Protein AF-A0A877P947-F1 (afdb_monomer_lite)

Secondary structure (DSSP, 8-state):
--TTTT--SS--GGGGGS-HHHH--EEEEEEEPTT-SS-EEEEEE--GGGS-TT-HHHHHHHHHSSGGG--

Foldseek 3Di:
DQQLWPHDPDDDPCCVVDPCVQTPKDFDDKDADPPDDPDIDTDIDGHPVQDDPPDPPSNCCRHPVCVVVDD

Radius of gyration: 14.13 Å; chains: 1; bounding box: 29×30×38 Å

InterPro domains:
  IPR017443 Ribulose bisphosphate carboxylase, large subunit, ferrodoxin-like N-terminal [PF02788] (1-71)
  IPR033966 RuBisCO [PTHR42704] (1-71)
  IPR036422 RuBisCO large subunit, N-terminal domain superfamily [G3DSA:3.30.70.150] (1-71)
  IPR036422 RuBisCO large subunit, N-terminal domain superfamily [SSF54966] (1-71)

Sequence (71 aa):
AAESSTGTWTTVWTDGLTSLDRYKGRCYHIEPVAGEENQYICYVAYPLDLFEEGSVTNMFTSIVGNVFGFK

pLDDT: mean 95.57, std 2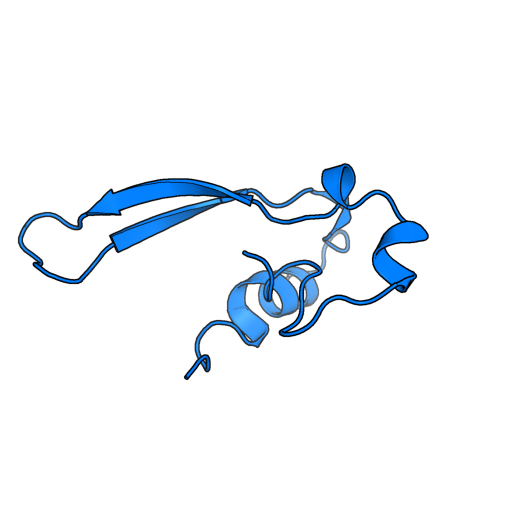.05, range [86.06, 97.69]

Structure (mmCIF, N/CA/C/O backbone):
data_AF-A0A877P947-F1
#
_entry.id   AF-A0A877P947-F1
#
loop_
_atom_site.group_PDB
_atom_site.id
_atom_site.type_symbol
_atom_site.label_atom_id
_atom_site.label_alt_id
_atom_site.label_comp_id
_atom_site.label_asym_id
_atom_site.label_entity_id
_atom_site.label_seq_id
_atom_site.pdbx_PDB_ins_code
_atom_site.Cartn_x
_atom_site.Cartn_y
_atom_site.Cartn_z
_atom_site.occupancy
_atom_site.B_iso_or_equiv
_atom_site.auth_seq_id
_atom_site.auth_comp_id
_atom_site.auth_asym_id
_atom_site.auth_atom_id
_atom_site.pdbx_PDB_model_num
ATOM 1 N N . ALA A 1 1 ? -1.006 1.953 2.438 1.00 91.38 1 ALA A N 1
ATOM 2 C CA . ALA A 1 1 ? -1.214 1.634 1.008 1.00 91.38 1 ALA A CA 1
ATOM 3 C C . ALA A 1 1 ? -0.388 2.558 0.120 1.00 91.38 1 ALA A C 1
ATOM 5 O O . ALA A 1 1 ? 0.478 2.058 -0.581 1.00 91.38 1 ALA A O 1
ATOM 6 N N . ALA A 1 2 ? -0.596 3.880 0.172 1.00 95.38 2 ALA A N 1
ATOM 7 C CA . ALA A 1 2 ? 0.181 4.841 -0.622 1.00 95.38 2 ALA A CA 1
ATOM 8 C C . ALA A 1 2 ? 1.693 4.781 -0.319 1.00 95.38 2 ALA A C 1
ATOM 10 O O . ALA A 1 2 ? 2.469 4.407 -1.190 1.00 95.38 2 ALA A O 1
ATOM 11 N N . GLU A 1 3 ? 2.087 5.032 0.933 1.00 95.88 3 GLU A N 1
ATOM 12 C CA . GLU A 1 3 ? 3.496 5.068 1.383 1.00 95.88 3 GLU A CA 1
ATOM 13 C C . GLU A 1 3 ? 4.186 3.695 1.477 1.00 95.88 3 GLU A C 1
ATOM 15 O O . GLU A 1 3 ? 5.370 3.604 1.782 1.00 95.88 3 GLU A O 1
ATOM 20 N N . SER A 1 4 ? 3.445 2.618 1.208 1.00 95.81 4 SER A N 1
ATOM 21 C CA . SER A 1 4 ? 3.974 1.258 1.049 1.00 95.81 4 SER A CA 1
ATOM 22 C C . SER A 1 4 ? 3.987 0.795 -0.414 1.00 95.81 4 SER A C 1
ATOM 24 O O . SER A 1 4 ? 4.165 -0.387 -0.691 1.00 95.81 4 SER A O 1
ATOM 26 N N . SER A 1 5 ? 3.726 1.702 -1.364 1.00 95.94 5 SER A N 1
ATOM 27 C CA . SER A 1 5 ? 3.787 1.431 -2.804 1.00 95.94 5 SER A CA 1
ATOM 28 C C . SER A 1 5 ? 4.432 2.595 -3.558 1.00 95.94 5 SER A C 1
ATOM 30 O O . SER A 1 5 ? 5.641 2.587 -3.750 1.00 95.94 5 SER A O 1
ATOM 32 N N . THR A 1 6 ? 3.658 3.601 -3.973 1.00 95.81 6 THR A N 1
ATOM 33 C CA . THR A 1 6 ? 4.133 4.657 -4.889 1.00 95.81 6 THR A CA 1
ATOM 34 C C . THR A 1 6 ? 3.801 6.083 -4.449 1.00 95.81 6 THR A C 1
ATOM 36 O O . THR A 1 6 ? 4.184 7.026 -5.131 1.00 95.81 6 THR A O 1
ATOM 39 N N . GLY A 1 7 ? 3.046 6.268 -3.364 1.00 94.56 7 GLY A N 1
ATOM 40 C CA . GLY A 1 7 ? 2.544 7.583 -2.959 1.00 94.56 7 GLY A CA 1
ATOM 41 C C . GLY A 1 7 ? 3.450 8.318 -1.973 1.00 94.56 7 GLY A C 1
ATOM 42 O O . GLY A 1 7 ? 4.177 7.701 -1.199 1.00 94.56 7 GLY A O 1
ATOM 43 N N . THR A 1 8 ? 3.338 9.647 -1.970 1.00 95.75 8 THR A N 1
ATOM 44 C CA . THR A 1 8 ? 3.945 10.556 -0.986 1.00 95.75 8 THR A CA 1
ATOM 45 C C . THR A 1 8 ? 2.911 11.593 -0.517 1.00 95.75 8 THR A C 1
ATOM 47 O O . THR A 1 8 ? 1.763 11.578 -0.961 1.00 95.75 8 THR A O 1
ATOM 50 N N . TRP A 1 9 ? 3.292 12.491 0.391 1.00 96.12 9 TRP A N 1
ATOM 51 C CA . TRP A 1 9 ? 2.397 13.430 1.084 1.00 96.12 9 TRP A CA 1
ATOM 52 C C . TRP A 1 9 ? 1.846 14.577 0.218 1.00 96.12 9 TRP A C 1
ATOM 54 O O . TRP A 1 9 ? 0.946 15.297 0.649 1.00 96.12 9 TRP A O 1
ATOM 64 N N . THR A 1 10 ? 2.374 14.773 -0.989 1.00 96.50 10 THR A N 1
ATOM 65 C CA . THR A 1 10 ? 1.909 15.788 -1.942 1.00 96.50 10 THR A CA 1
ATOM 66 C C . THR A 1 10 ? 1.859 15.214 -3.352 1.00 96.50 10 THR A C 1
ATOM 68 O O . THR A 1 10 ? 2.582 14.270 -3.670 1.00 96.50 10 THR A O 1
ATOM 71 N N . THR A 1 11 ? 1.014 15.780 -4.210 1.00 95.88 11 THR A N 1
ATOM 72 C CA . THR A 1 11 ? 0.908 15.358 -5.608 1.00 95.88 11 THR A CA 1
ATOM 73 C C . THR A 1 11 ? 2.202 15.657 -6.355 1.00 95.88 11 THR A C 1
ATOM 75 O O . THR A 1 11 ? 2.742 16.762 -6.269 1.00 95.88 11 THR A O 1
ATOM 78 N N . VAL A 1 12 ? 2.661 14.695 -7.152 1.00 96.50 12 VAL A N 1
A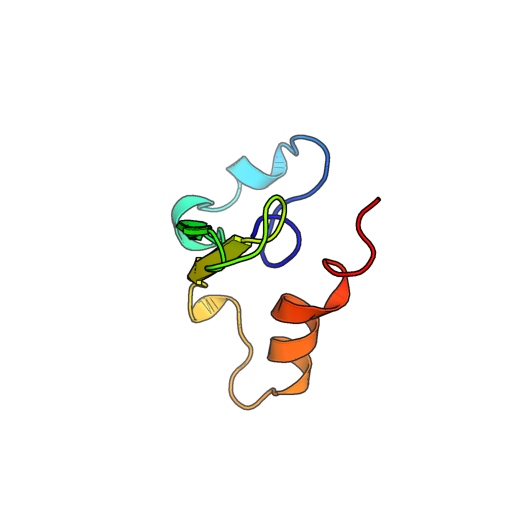TOM 79 C CA . VAL A 1 12 ? 3.848 14.845 -7.993 1.00 96.50 12 VAL A CA 1
ATOM 80 C C . VAL A 1 12 ? 3.474 14.657 -9.459 1.00 96.50 12 VAL A C 1
ATOM 82 O O . VAL A 1 12 ? 2.778 13.722 -9.836 1.00 96.50 12 VAL A O 1
ATOM 85 N N . TRP A 1 13 ? 3.928 15.563 -10.324 1.00 96.75 13 TRP A N 1
ATOM 86 C CA . TRP A 1 13 ? 3.590 15.526 -11.754 1.00 96.75 13 TRP A CA 1
ATOM 87 C C . TRP A 1 13 ? 4.138 14.276 -12.463 1.00 96.75 13 TRP A C 1
ATOM 89 O O . TRP A 1 13 ? 3.595 13.851 -13.482 1.00 96.75 13 TRP A O 1
ATOM 99 N N . THR A 1 14 ? 5.199 13.677 -11.916 1.00 96.62 14 THR A N 1
ATOM 100 C CA . THR A 1 14 ? 5.838 12.461 -12.433 1.00 96.62 14 THR A CA 1
ATOM 101 C C . THR A 1 14 ? 4.920 11.247 -12.401 1.00 96.62 14 THR A C 1
ATOM 103 O O . THR A 1 14 ? 5.148 10.308 -13.159 1.00 96.62 14 THR A O 1
ATOM 106 N N . ASP A 1 15 ? 3.849 11.282 -11.607 1.00 94.00 15 ASP A N 1
ATOM 107 C CA . ASP A 1 15 ? 2.794 10.271 -11.648 1.00 94.00 15 ASP A CA 1
ATOM 108 C C . ASP A 1 15 ? 2.220 10.114 -13.064 1.00 94.00 15 ASP A C 1
ATOM 110 O O . ASP A 1 15 ? 1.928 9.001 -13.490 1.00 94.00 15 ASP A O 1
ATOM 114 N N . GLY A 1 16 ? 2.145 11.207 -13.836 1.00 95.12 16 GLY A N 1
ATOM 115 C CA . GLY A 1 16 ? 1.672 11.201 -15.224 1.00 95.12 16 GLY A CA 1
ATOM 116 C C . GLY A 1 16 ? 2.614 10.524 -16.226 1.00 95.12 16 GLY A C 1
ATOM 117 O O . GLY A 1 16 ? 2.229 10.327 -17.376 1.00 95.12 16 GLY A O 1
ATOM 118 N N . LEU A 1 17 ? 3.834 10.158 -15.818 1.00 97.00 17 LEU A N 1
ATOM 119 C CA . LEU A 1 17 ? 4.786 9.419 -16.657 1.00 97.00 17 LEU A CA 1
ATOM 120 C C . LEU A 1 17 ? 4.589 7.900 -16.580 1.00 97.00 17 LEU A C 1
ATOM 122 O O . LEU A 1 17 ? 5.187 7.164 -17.363 1.00 97.00 17 LEU A O 1
ATOM 126 N N . THR A 1 18 ? 3.775 7.417 -15.641 1.00 95.19 18 THR A N 1
ATOM 127 C CA . THR A 1 18 ? 3.537 5.988 -15.423 1.00 95.19 18 THR A CA 1
ATOM 128 C C . THR A 1 18 ? 2.046 5.704 -15.254 1.00 95.19 18 THR A C 1
ATOM 130 O O . THR A 1 18 ? 1.222 6.607 -15.133 1.00 95.19 18 THR A O 1
ATOM 133 N N . SER A 1 19 ? 1.662 4.427 -15.267 1.00 94.25 19 SER A N 1
ATOM 134 C CA . SER A 1 19 ? 0.280 4.041 -14.978 1.00 94.25 19 SER A CA 1
ATOM 135 C C . SER A 1 19 ? 0.108 3.797 -13.481 1.00 94.25 19 SER A C 1
ATOM 137 O O . SER A 1 19 ? 0.353 2.691 -12.995 1.00 94.25 19 SER A O 1
ATOM 139 N N . LEU A 1 20 ? -0.364 4.808 -12.745 1.00 93.12 20 LEU A N 1
ATOM 140 C CA . LEU A 1 20 ? -0.694 4.648 -11.323 1.00 93.12 20 LEU A CA 1
ATOM 141 C C . LEU A 1 20 ? -1.705 3.525 -11.085 1.00 93.12 20 LEU A C 1
ATOM 143 O O . LEU A 1 20 ? -1.627 2.828 -10.079 1.00 93.12 20 LEU A O 1
ATOM 147 N N . ASP A 1 21 ? -2.643 3.308 -12.006 1.00 90.44 21 ASP A N 1
ATOM 148 C CA . ASP A 1 21 ? -3.607 2.219 -11.867 1.00 90.44 21 ASP A CA 1
ATOM 149 C C . ASP A 1 21 ? -2.940 0.846 -11.850 1.00 90.44 21 ASP A C 1
ATOM 151 O O . ASP A 1 21 ? -3.416 -0.040 -11.138 1.00 90.44 21 ASP A O 1
ATOM 155 N N . ARG A 1 22 ? -1.825 0.677 -12.561 1.00 92.00 22 ARG A N 1
ATOM 156 C CA . ARG A 1 22 ? -1.055 -0.563 -12.524 1.00 92.00 22 ARG A CA 1
ATOM 157 C C . ARG A 1 22 ? -0.249 -0.713 -11.238 1.00 92.00 22 ARG A C 1
ATOM 159 O O . ARG A 1 22 ? -0.210 -1.816 -10.713 1.00 92.00 22 ARG A O 1
ATOM 166 N N . TYR A 1 23 ? 0.387 0.354 -10.753 1.00 94.25 23 TYR A N 1
ATOM 167 C CA . TYR A 1 23 ? 1.417 0.252 -9.709 1.00 94.25 23 TYR A CA 1
ATOM 168 C C . TYR A 1 23 ? 0.959 0.638 -8.297 1.00 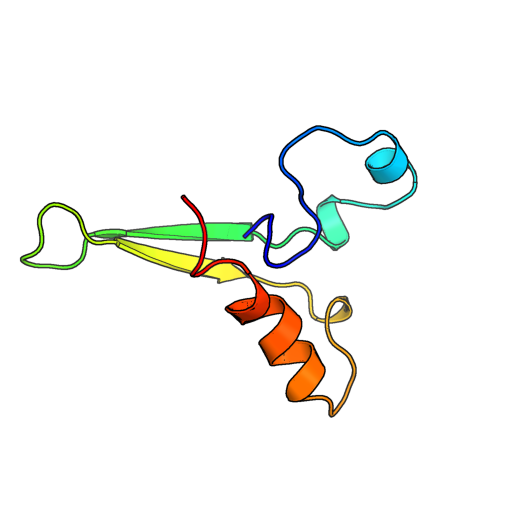94.25 23 TYR A C 1
ATOM 170 O O . TYR A 1 23 ? 1.627 0.289 -7.327 1.00 94.25 23 TYR A O 1
ATOM 178 N N . LYS A 1 24 ? -0.186 1.311 -8.132 1.00 93.75 24 LYS A N 1
ATOM 179 C CA . LYS A 1 24 ? -0.654 1.721 -6.800 1.00 93.75 24 LYS A CA 1
ATOM 180 C C . LYS A 1 24 ? -1.084 0.519 -5.955 1.00 93.75 24 LYS A C 1
ATOM 182 O O . LYS A 1 24 ? -1.920 -0.282 -6.382 1.00 93.75 24 LYS A O 1
ATOM 187 N N . GLY A 1 25 ? -0.587 0.447 -4.721 1.00 95.44 25 GLY A N 1
ATOM 188 C CA . GLY A 1 25 ? -1.147 -0.421 -3.687 1.00 95.44 25 GLY A CA 1
ATOM 189 C C . GLY A 1 25 ? -2.541 0.066 -3.284 1.00 95.44 25 GLY A C 1
ATOM 190 O O . GLY A 1 25 ? -2.783 1.272 -3.186 1.00 95.44 25 GLY A O 1
ATOM 191 N N . ARG A 1 26 ? -3.485 -0.852 -3.058 1.00 97.12 26 ARG A N 1
ATOM 192 C CA . ARG A 1 26 ? -4.901 -0.512 -2.827 1.00 97.12 26 ARG A CA 1
ATOM 193 C C . ARG A 1 26 ? -5.413 -1.144 -1.544 1.00 97.12 26 ARG A C 1
ATOM 195 O O . ARG A 1 26 ? -5.407 -2.364 -1.425 1.00 97.12 26 ARG A O 1
ATOM 202 N N . CYS A 1 27 ? -5.895 -0.323 -0.612 1.00 97.44 27 CYS A N 1
ATOM 203 C CA . CYS A 1 27 ? -6.735 -0.823 0.474 1.00 97.44 27 CYS A CA 1
ATOM 204 C C . CYS A 1 27 ? -8.125 -1.112 -0.103 1.00 97.44 27 CYS A C 1
ATOM 206 O O . CYS A 1 27 ? -8.747 -0.200 -0.646 1.00 97.44 27 CYS A O 1
ATOM 208 N N . TYR A 1 28 ? -8.572 -2.365 -0.056 1.00 96.75 28 TYR A N 1
ATOM 209 C CA . TYR A 1 28 ? -9.841 -2.781 -0.669 1.00 96.75 28 TYR A CA 1
ATOM 210 C C . TYR A 1 28 ? -10.902 -3.183 0.357 1.00 96.75 28 TYR A C 1
ATOM 212 O O . TYR A 1 28 ? -12.083 -3.237 0.019 1.00 96.75 28 TYR A O 1
ATOM 220 N N . HIS A 1 29 ? -10.498 -3.457 1.598 1.00 97.25 29 HIS A N 1
ATOM 221 C CA . HIS A 1 29 ? -11.409 -3.810 2.675 1.00 97.25 29 HIS A CA 1
ATOM 222 C C . HIS A 1 29 ? -10.877 -3.305 4.016 1.00 97.25 29 HIS A C 1
ATOM 224 O O . HIS A 1 29 ? -9.669 -3.330 4.256 1.00 97.25 29 HIS A O 1
ATOM 230 N N . ILE A 1 30 ? -11.784 -2.833 4.869 1.00 97.62 30 ILE A N 1
ATOM 231 C CA . ILE A 1 30 ? -11.502 -2.385 6.231 1.00 97.62 30 ILE A CA 1
ATOM 232 C C . ILE A 1 30 ? -12.599 -2.967 7.115 1.00 97.62 30 ILE A C 1
ATOM 234 O O . ILE A 1 30 ? -13.780 -2.752 6.836 1.00 97.62 30 ILE A O 1
ATOM 238 N N . GLU A 1 31 ? -12.210 -3.672 8.169 1.00 97.38 31 GLU A N 1
ATOM 239 C CA . GLU A 1 31 ? -13.129 -4.212 9.168 1.00 97.38 31 GLU A CA 1
ATOM 240 C C . GLU A 1 31 ? -12.726 -3.758 10.580 1.00 97.38 31 GLU A C 1
ATOM 242 O O . GLU A 1 31 ? -11.532 -3.619 10.864 1.00 97.38 31 GLU A O 1
ATOM 247 N N . PRO A 1 32 ? -13.694 -3.478 11.470 1.00 97.50 32 PRO A N 1
ATOM 248 C CA . PRO A 1 32 ? -13.398 -3.178 12.864 1.00 97.50 32 PRO A CA 1
ATOM 249 C C . PRO A 1 32 ? -12.957 -4.446 13.603 1.00 97.50 32 PRO A C 1
ATOM 251 O O . PRO A 1 32 ? -13.475 -5.537 13.360 1.00 97.50 32 PRO A O 1
ATOM 254 N N . VAL A 1 33 ? -12.035 -4.300 14.552 1.00 97.62 33 VAL A N 1
ATOM 255 C CA . VAL A 1 33 ? -11.646 -5.404 15.436 1.00 97.62 33 VAL A CA 1
ATOM 256 C C . VAL A 1 33 ? -12.740 -5.616 16.484 1.00 97.62 33 VAL A C 1
ATOM 258 O O . VAL A 1 33 ? -13.141 -4.691 17.188 1.00 97.62 33 VAL A O 1
ATOM 261 N N . ALA A 1 34 ? -13.243 -6.847 16.599 1.00 96.75 34 ALA A N 1
ATOM 262 C CA . ALA A 1 34 ? -14.292 -7.171 17.560 1.00 96.75 34 ALA A CA 1
ATOM 263 C C . ALA A 1 34 ? -13.824 -6.915 19.005 1.00 96.75 34 ALA A C 1
ATOM 265 O O . ALA A 1 34 ? -12.833 -7.487 19.449 1.00 96.75 34 ALA A O 1
ATOM 266 N N . GLY A 1 35 ? -14.573 -6.092 19.742 1.00 96.69 35 GLY A N 1
ATOM 267 C CA . GLY A 1 35 ? -14.267 -5.744 21.135 1.00 96.69 35 GLY A CA 1
ATOM 268 C C . GLY A 1 35 ? -13.356 -4.526 21.317 1.00 96.69 35 GLY A C 1
ATOM 269 O O . GLY A 1 35 ? -13.126 -4.135 22.455 1.00 96.69 35 GLY A O 1
ATOM 270 N N . GLU A 1 36 ? -12.894 -3.898 20.235 1.00 96.88 36 GLU A N 1
ATOM 271 C CA . GLU A 1 36 ? -12.032 -2.714 20.270 1.00 96.88 36 GLU A CA 1
ATOM 272 C C . GLU A 1 36 ? -12.735 -1.519 19.612 1.00 96.88 36 GLU A C 1
ATOM 27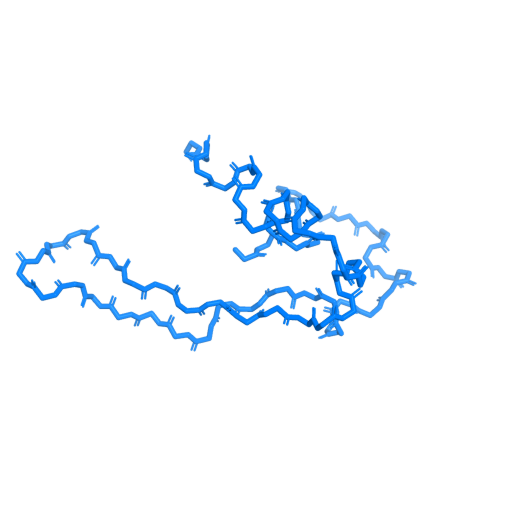4 O O . GLU A 1 36 ? -13.271 -1.628 18.511 1.00 96.88 36 GLU A O 1
ATOM 279 N N . GLU A 1 37 ? -12.728 -0.352 20.258 1.00 93.88 37 GLU A N 1
ATOM 280 C CA . GLU A 1 37 ? -13.455 0.825 19.748 1.00 93.88 37 GLU A CA 1
ATOM 281 C C . GLU A 1 37 ? -12.698 1.583 18.645 1.00 93.88 37 GLU A C 1
ATOM 283 O O . GLU A 1 37 ? -13.310 2.274 17.835 1.00 93.88 37 GLU A O 1
ATOM 288 N N . ASN A 1 38 ? -11.367 1.462 18.599 1.00 96.44 38 ASN A N 1
ATOM 289 C CA . ASN A 1 38 ? -10.506 2.266 17.721 1.00 96.44 38 ASN A CA 1
ATOM 290 C C . ASN A 1 38 ? -9.462 1.434 16.959 1.00 96.44 38 ASN A C 1
ATOM 292 O O . ASN A 1 38 ? -8.434 1.967 16.540 1.00 96.44 38 ASN A O 1
ATOM 296 N N . GLN A 1 39 ? -9.697 0.132 16.786 1.00 97.19 39 GLN A N 1
ATOM 297 C CA . GLN A 1 39 ? -8.806 -0.749 16.029 1.00 97.19 39 GLN A CA 1
ATOM 298 C C . GLN A 1 39 ? -9.493 -1.312 14.789 1.00 97.19 39 GLN A C 1
ATOM 300 O O . GLN A 1 39 ? -10.679 -1.643 14.800 1.00 97.19 39 GLN A O 1
ATOM 305 N N . TYR A 1 40 ? -8.712 -1.440 13.719 1.00 97.50 40 TYR A N 1
ATOM 306 C CA . TYR A 1 40 ? -9.194 -1.838 12.403 1.00 97.50 40 TYR A CA 1
ATOM 307 C C . TYR A 1 40 ? -8.198 -2.785 11.740 1.00 97.50 40 TYR A C 1
ATOM 309 O O . TYR A 1 40 ? -6.984 -2.596 11.848 1.00 97.50 40 TYR A O 1
ATOM 317 N N . ILE A 1 41 ? -8.712 -3.764 11.003 1.00 97.44 41 ILE A N 1
ATOM 318 C CA . ILE A 1 41 ? -7.933 -4.589 10.084 1.00 97.44 41 ILE A CA 1
ATOM 319 C C . ILE A 1 41 ? -8.150 -4.026 8.681 1.00 97.44 41 ILE A C 1
ATOM 321 O O . ILE A 1 41 ? -9.269 -3.970 8.175 1.00 97.44 41 ILE A O 1
ATOM 325 N N . CYS A 1 42 ? -7.059 -3.591 8.054 1.00 97.62 42 CYS A N 1
ATOM 326 C CA . CYS A 1 42 ? -7.060 -3.034 6.706 1.00 97.62 42 CYS A CA 1
ATOM 327 C C . CYS A 1 42 ? -6.383 -4.012 5.746 1.00 97.62 42 CYS A C 1
ATOM 329 O O . CYS A 1 42 ? -5.198 -4.316 5.890 1.00 97.62 42 CYS A O 1
ATOM 331 N N . TYR A 1 43 ? -7.106 -4.453 4.721 1.00 97.56 43 TYR A N 1
ATOM 332 C CA . TYR A 1 43 ? -6.586 -5.359 3.705 1.00 97.56 43 TYR A CA 1
ATOM 333 C C . TYR A 1 43 ? -6.071 -4.581 2.500 1.00 97.56 43 TYR A C 1
ATOM 335 O O . TYR A 1 43 ? -6.819 -3.863 1.829 1.00 97.56 43 TYR A O 1
ATOM 343 N N . VAL A 1 44 ? -4.779 -4.747 2.207 1.00 97.69 44 VAL A N 1
ATOM 344 C CA . VAL A 1 44 ? -4.084 -4.032 1.132 1.00 97.69 44 VAL A CA 1
ATOM 345 C C . VAL A 1 44 ? -3.593 -5.015 0.074 1.00 97.69 44 VAL A C 1
ATOM 347 O O . VAL A 1 44 ? -2.888 -5.969 0.387 1.00 97.69 44 VAL A O 1
ATOM 350 N N . ALA A 1 45 ? -3.955 -4.769 -1.184 1.00 97.69 45 ALA A N 1
ATOM 351 C CA . ALA A 1 45 ? -3.462 -5.499 -2.344 1.00 97.69 45 ALA A CA 1
ATOM 352 C C . ALA A 1 45 ? -2.290 -4.749 -2.995 1.00 97.69 45 ALA A C 1
ATOM 354 O O . ALA A 1 45 ? -2.364 -3.531 -3.195 1.00 97.69 45 ALA A O 1
ATOM 355 N N . TYR A 1 46 ? -1.244 -5.490 -3.361 1.00 97.25 46 TYR A N 1
ATOM 356 C CA . TYR A 1 46 ? -0.050 -4.985 -4.038 1.00 97.25 46 TYR A CA 1
ATOM 357 C C . TYR A 1 46 ? 0.129 -5.702 -5.387 1.00 97.25 46 TYR A C 1
ATOM 359 O O . TYR A 1 46 ? 0.055 -6.932 -5.422 1.00 97.25 46 TYR A O 1
ATOM 367 N N . PRO A 1 47 ? 0.349 -4.973 -6.494 1.00 96.38 47 PRO A N 1
ATOM 368 C CA . PRO A 1 47 ? 0.755 -5.567 -7.767 1.00 96.38 47 PRO A CA 1
ATOM 369 C C . PRO A 1 47 ? 2.073 -6.343 -7.633 1.00 96.38 47 PRO A C 1
ATOM 371 O O . PRO A 1 47 ? 2.991 -5.868 -6.968 1.00 96.38 47 PRO A O 1
ATOM 374 N N . LEU A 1 48 ? 2.183 -7.506 -8.290 1.00 96.44 48 LEU A N 1
ATOM 375 C CA . LEU A 1 48 ? 3.390 -8.348 -8.235 1.00 96.44 48 LEU A CA 1
ATOM 376 C C . LEU A 1 48 ? 4.635 -7.612 -8.748 1.00 96.44 48 LEU A C 1
ATOM 378 O O . LEU A 1 48 ? 5.688 -7.711 -8.133 1.00 96.44 48 LEU A O 1
ATOM 382 N N . ASP A 1 49 ? 4.477 -6.821 -9.812 1.00 95.88 49 ASP A N 1
ATOM 383 C CA . ASP A 1 49 ? 5.551 -6.051 -10.457 1.00 95.88 49 ASP A CA 1
ATOM 384 C C . ASP A 1 49 ? 6.232 -5.017 -9.534 1.00 95.88 49 ASP A C 1
ATOM 386 O O . ASP A 1 49 ? 7.206 -4.389 -9.939 1.00 95.88 49 ASP A O 1
ATOM 390 N N . LEU A 1 50 ? 5.714 -4.786 -8.319 1.00 94.56 50 LEU A N 1
ATOM 391 C CA . LEU A 1 50 ? 6.382 -3.954 -7.313 1.00 94.56 50 LEU A CA 1
ATOM 392 C C . LEU A 1 50 ? 7.556 -4.662 -6.630 1.00 94.56 50 LEU A C 1
ATOM 394 O O . LEU A 1 50 ? 8.354 -3.993 -5.972 1.00 94.56 50 LEU A O 1
ATOM 398 N N . PHE A 1 51 ? 7.630 -5.988 -6.733 1.00 97.00 51 PHE A N 1
ATOM 399 C CA . PHE A 1 51 ? 8.563 -6.793 -5.963 1.00 97.00 51 PHE A CA 1
ATOM 400 C C . PHE A 1 51 ? 9.640 -7.414 -6.839 1.00 97.00 51 PHE A C 1
ATOM 402 O O . PHE A 1 51 ? 9.366 -7.957 -7.905 1.00 97.00 51 PHE A O 1
ATOM 409 N N . GLU A 1 52 ? 10.866 -7.368 -6.336 1.00 97.00 52 GLU A N 1
ATOM 410 C CA . GLU A 1 52 ? 12.008 -8.058 -6.925 1.00 97.00 52 GLU A CA 1
ATOM 411 C C . GLU A 1 52 ? 11.918 -9.571 -6.659 1.00 97.00 52 GLU A C 1
ATOM 413 O O . GLU A 1 52 ? 11.710 -10.016 -5.522 1.00 97.00 52 GLU A O 1
ATOM 418 N N . GLU A 1 53 ? 12.098 -10.383 -7.701 1.00 96.44 53 GLU A N 1
ATOM 419 C CA . GLU A 1 53 ? 12.005 -11.834 -7.598 1.00 96.44 53 GLU A CA 1
ATOM 420 C C . GLU A 1 53 ? 13.074 -12.414 -6.658 1.00 96.44 53 GLU A C 1
ATOM 422 O O . GLU A 1 53 ? 14.269 -12.159 -6.781 1.00 96.44 53 GLU A O 1
ATOM 427 N N . GLY A 1 54 ? 12.643 -13.247 -5.705 1.00 96.50 54 GLY A N 1
ATOM 428 C CA . GLY A 1 54 ? 13.542 -13.897 -4.745 1.00 96.50 54 GLY A CA 1
ATOM 429 C C . GLY A 1 54 ? 14.069 -12.986 -3.627 1.00 96.50 54 GLY A C 1
ATOM 430 O O . GLY A 1 54 ? 14.868 -13.443 -2.810 1.00 96.50 54 GLY A O 1
ATOM 431 N N . SER A 1 55 ? 13.611 -11.732 -3.539 1.00 96.69 55 SER A N 1
ATOM 432 C CA . SER A 1 55 ? 14.122 -10.736 -2.591 1.00 96.69 55 SER A CA 1
ATOM 433 C C . SER A 1 55 ? 13.146 -10.478 -1.438 1.00 96.69 55 SER A C 1
ATOM 435 O O . SER A 1 55 ? 12.265 -9.617 -1.492 1.00 96.69 55 SER A O 1
ATOM 437 N N . VAL A 1 56 ? 13.325 -11.207 -0.331 1.00 95.50 56 VAL A N 1
ATOM 438 C CA . VAL A 1 56 ? 12.555 -10.969 0.910 1.00 95.50 56 VAL A CA 1
ATOM 439 C C . VAL A 1 56 ? 12.828 -9.567 1.464 1.00 95.50 56 VAL A C 1
ATOM 441 O O . VAL A 1 56 ? 11.927 -8.919 1.996 1.00 95.50 56 VAL A O 1
ATOM 444 N N . THR A 1 57 ? 14.060 -9.078 1.306 1.00 96.50 57 THR A N 1
ATOM 445 C CA . THR A 1 57 ? 14.449 -7.725 1.708 1.00 96.50 57 THR A CA 1
ATOM 446 C C . THR A 1 57 ? 13.622 -6.676 0.974 1.00 96.50 57 THR A C 1
ATOM 448 O O . THR A 1 57 ? 13.023 -5.834 1.636 1.00 96.50 57 THR A O 1
ATOM 451 N N . ASN A 1 58 ? 13.517 -6.760 -0.358 1.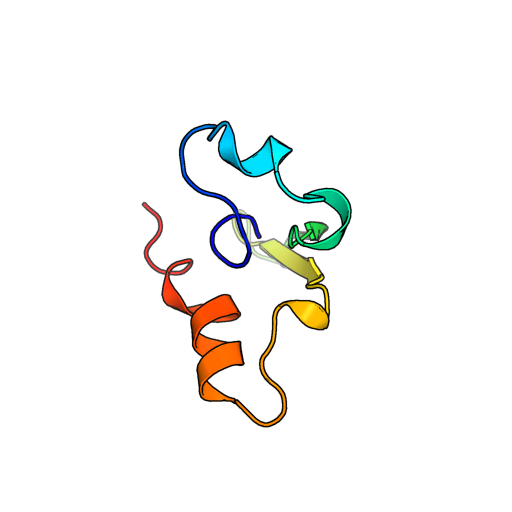00 96.94 58 ASN A N 1
ATOM 452 C CA . ASN A 1 58 ? 12.704 -5.832 -1.143 1.00 96.94 58 ASN A CA 1
ATOM 453 C C . 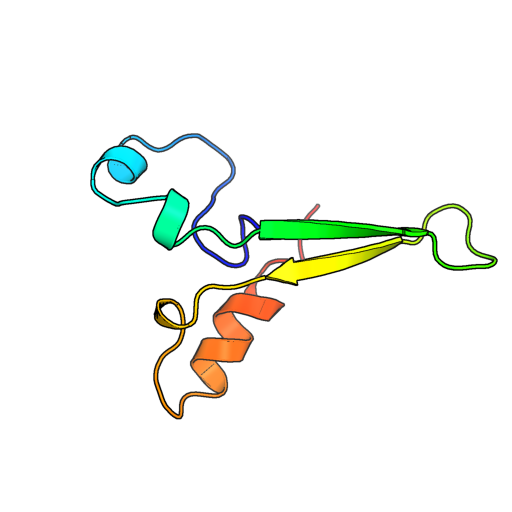ASN A 1 58 ? 11.230 -5.850 -0.697 1.00 96.94 58 ASN A C 1
ATOM 455 O O . ASN A 1 58 ? 10.644 -4.793 -0.460 1.00 96.94 58 ASN A O 1
ATOM 459 N N . MET A 1 59 ? 10.663 -7.042 -0.484 1.00 96.56 59 MET A N 1
ATOM 460 C CA . MET A 1 59 ? 9.287 -7.188 -0.005 1.00 96.56 59 MET A CA 1
ATOM 461 C C . MET A 1 59 ? 9.055 -6.471 1.334 1.00 96.56 59 MET A C 1
ATOM 463 O O . MET A 1 59 ? 8.093 -5.712 1.472 1.00 96.56 59 MET A O 1
ATOM 467 N N . PHE A 1 60 ? 9.929 -6.674 2.324 1.00 94.88 60 PHE A N 1
ATOM 468 C CA . PHE A 1 60 ? 9.798 -6.011 3.624 1.00 94.88 60 PHE A CA 1
ATOM 469 C C . PHE A 1 60 ? 10.046 -4.509 3.558 1.00 94.88 60 PHE A C 1
ATOM 471 O O . PHE A 1 60 ? 9.312 -3.757 4.200 1.00 94.88 60 PHE A O 1
ATOM 478 N N . THR A 1 61 ? 11.006 -4.051 2.758 1.00 95.12 61 THR A N 1
ATOM 479 C CA . THR A 1 61 ? 11.234 -2.616 2.568 1.00 95.12 61 THR A CA 1
ATOM 480 C C . THR A 1 61 ? 9.974 -1.912 2.063 1.00 95.12 61 THR A C 1
ATOM 482 O O . THR A 1 61 ? 9.630 -0.854 2.583 1.00 95.12 61 THR A O 1
ATOM 485 N N . SER A 1 62 ? 9.233 -2.518 1.133 1.00 94.19 62 SER A N 1
ATOM 486 C CA . SER A 1 62 ? 7.983 -1.944 0.622 1.00 94.19 62 SER A CA 1
ATOM 487 C C . SER A 1 62 ? 6.831 -2.023 1.633 1.00 94.19 62 SER A C 1
ATOM 489 O O . SER A 1 62 ? 6.154 -1.028 1.883 1.00 94.19 62 SER A O 1
ATOM 491 N N . ILE A 1 63 ? 6.591 -3.190 2.244 1.00 94.81 63 ILE A N 1
ATOM 492 C CA . ILE A 1 63 ? 5.389 -3.412 3.070 1.00 94.81 63 ILE A CA 1
ATOM 493 C C . ILE A 1 63 ? 5.509 -2.764 4.455 1.00 94.81 63 ILE A C 1
ATOM 495 O O . ILE A 1 63 ? 4.531 -2.204 4.952 1.00 94.81 63 ILE A O 1
ATOM 499 N N . VAL A 1 64 ? 6.683 -2.847 5.086 1.00 94.62 64 VAL A N 1
ATOM 500 C CA . VAL A 1 64 ? 6.881 -2.448 6.490 1.00 94.62 64 VAL A CA 1
ATOM 501 C C . VAL A 1 64 ? 7.961 -1.380 6.682 1.00 94.62 64 VAL A C 1
ATOM 503 O O . VAL A 1 64 ? 8.282 -1.061 7.821 1.00 94.62 64 VAL A O 1
ATOM 506 N N . GLY A 1 65 ? 8.506 -0.802 5.604 1.00 93.94 65 GLY A N 1
ATOM 507 C CA . GLY A 1 65 ? 9.640 0.126 5.681 1.00 93.94 65 GLY A CA 1
ATOM 508 C C . GLY A 1 65 ? 9.355 1.410 6.462 1.00 93.94 65 GLY A C 1
ATOM 509 O O . GLY A 1 65 ? 10.067 1.714 7.415 1.00 93.94 65 GLY A O 1
ATOM 510 N N . ASN A 1 66 ? 8.302 2.145 6.084 1.00 94.19 66 ASN A N 1
ATOM 511 C CA . ASN A 1 66 ? 8.024 3.481 6.641 1.00 94.19 66 ASN A CA 1
ATOM 512 C C . ASN A 1 66 ? 6.684 3.578 7.388 1.00 94.19 66 ASN A C 1
ATOM 514 O O . ASN A 1 66 ? 6.528 4.400 8.290 1.00 94.19 66 ASN A O 1
ATOM 518 N N . VAL A 1 67 ? 5.705 2.740 7.032 1.00 94.00 67 VAL A N 1
ATOM 519 C CA . VAL A 1 67 ? 4.289 2.944 7.396 1.00 94.00 67 VAL A CA 1
ATOM 520 C C . VAL A 1 67 ? 3.987 2.875 8.895 1.00 94.00 67 VAL A C 1
ATOM 522 O O . VAL A 1 67 ? 3.003 3.458 9.334 1.00 94.00 67 VAL A O 1
ATOM 525 N N . PHE A 1 68 ? 4.826 2.207 9.690 1.00 95.12 68 PHE A N 1
ATOM 526 C CA . PHE A 1 68 ? 4.651 2.112 11.146 1.00 95.12 68 PHE A CA 1
ATOM 527 C C . PHE A 1 68 ? 5.153 3.349 11.907 1.00 95.12 68 PHE A C 1
ATOM 529 O O . PHE A 1 68 ? 4.885 3.480 13.096 1.00 95.12 68 PHE A O 1
ATOM 536 N N . GLY A 1 69 ? 5.878 4.252 11.239 1.00 94.38 69 GLY A N 1
ATOM 537 C CA . GLY A 1 69 ? 6.377 5.502 11.817 1.00 94.38 69 GLY A CA 1
ATOM 538 C C . GLY A 1 69 ? 5.530 6.730 11.482 1.00 94.38 69 GLY A C 1
ATOM 539 O O . GLY A 1 69 ? 5.964 7.850 11.753 1.00 94.38 69 GLY A O 1
ATOM 540 N N . PHE A 1 70 ? 4.365 6.542 10.854 1.00 89.31 70 PHE A N 1
ATOM 541 C CA . PHE A 1 70 ? 3.476 7.641 10.482 1.00 89.31 70 PHE A CA 1
ATOM 542 C C . PHE A 1 70 ? 2.962 8.385 11.723 1.00 89.31 70 PHE A C 1
ATOM 544 O O . PHE A 1 70 ? 2.550 7.749 12.693 1.00 89.31 70 PHE A O 1
ATOM 551 N N . LYS A 1 71 ? 3.028 9.722 11.692 1.00 86.06 71 LYS A N 1
ATOM 552 C CA . LYS A 1 71 ? 2.520 10.601 12.758 1.00 86.06 71 LYS A CA 1
ATOM 553 C C . LYS A 1 71 ? 1.029 10.869 12.621 1.00 86.06 71 LYS A C 1
ATOM 555 O O . LYS A 1 71 ? 0.550 10.910 11.467 1.00 86.06 71 LYS A O 1
#

Organism: Oenothera biennis (NCBI:txid3942)